Protein AF-A0A5J4PMI1-F1 (afdb_monomer_lite)

Secondary structure (DSSP, 8-state):
-PPPPEEEEEETTEEEEEEEETTS--TTS-EEEEEEEEETTEEEEEEEEEEE-HHHHHHGGG---HHHHHHHHHHHHHHHHHHHHHHHHHHTT----

pLDDT: mean 95.63, std 4.28, range [62.44, 98.56]

Structure (mmCIF, N/CA/C/O backbone):
data_AF-A0A5J4PMI1-F1
#
_entry.id   AF-A0A5J4PMI1-F1
#
loop_
_atom_site.group_PDB
_atom_site.id
_atom_site.type_symbol
_atom_site.label_atom_id
_atom_site.label_alt_id
_atom_site.label_comp_id
_atom_site.label_asym_id
_atom_site.label_entity_id
_atom_site.label_seq_id
_atom_site.pdbx_PDB_ins_code
_atom_site.Cartn_x
_atom_site.Cartn_y
_atom_site.Cartn_z
_atom_site.occupancy
_atom_site.B_iso_or_equiv
_atom_site.auth_seq_id
_atom_site.auth_comp_id
_atom_site.auth_asym_id
_atom_site.auth_atom_id
_atom_site.pdbx_PDB_model_num
ATOM 1 N N . MET A 1 1 ? -20.081 -2.911 -1.500 1.00 62.44 1 MET A N 1
ATOM 2 C CA . MET A 1 1 ? -19.404 -1.746 -0.891 1.00 62.44 1 MET A CA 1
ATOM 3 C C . MET A 1 1 ? -17.993 -1.657 -1.460 1.00 62.44 1 MET A C 1
ATOM 5 O O . MET A 1 1 ? -17.326 -2.681 -1.520 1.00 62.44 1 MET A O 1
ATOM 9 N N . LYS A 1 2 ? -17.562 -0.487 -1.944 1.00 78.12 2 LYS A N 1
ATOM 10 C CA . LYS A 1 2 ? -16.219 -0.294 -2.512 1.00 78.12 2 LYS A CA 1
ATOM 11 C C . LYS A 1 2 ? -15.300 0.269 -1.429 1.00 78.12 2 LYS A C 1
ATOM 13 O O . LYS A 1 2 ? -15.625 1.297 -0.845 1.00 78.12 2 LYS A O 1
ATOM 18 N N . LEU A 1 3 ? -14.191 -0.413 -1.145 1.00 90.62 3 LEU A N 1
ATOM 19 C CA . LEU A 1 3 ? -13.170 0.092 -0.228 1.00 90.62 3 LEU A CA 1
ATOM 20 C C . LEU A 1 3 ? -12.196 0.977 -0.995 1.00 90.62 3 LEU A C 1
ATOM 22 O O . LEU A 1 3 ? -11.585 0.540 -1.972 1.00 90.62 3 LEU A O 1
ATOM 26 N N . GLU A 1 4 ? -12.070 2.221 -0.550 1.00 93.50 4 GLU A N 1
ATOM 27 C CA . GLU A 1 4 ? -11.137 3.167 -1.146 1.00 93.50 4 GLU A CA 1
ATOM 28 C C . GLU A 1 4 ? -9.698 2.822 -0.761 1.00 93.50 4 GLU A C 1
ATOM 30 O O . GLU A 1 4 ? -9.411 2.387 0.357 1.00 93.50 4 GLU A O 1
ATOM 35 N N . CYS A 1 5 ? -8.791 2.992 -1.721 1.00 95.38 5 CYS A N 1
ATOM 36 C CA . CYS A 1 5 ? -7.360 2.824 -1.496 1.00 95.38 5 CYS A CA 1
ATOM 37 C C . CYS A 1 5 ? -6.780 4.112 -0.899 1.00 95.38 5 CYS A C 1
ATOM 39 O O . CYS A 1 5 ? -7.210 5.211 -1.255 1.00 95.38 5 CYS A O 1
ATOM 41 N N . ILE A 1 6 ? -5.744 3.994 -0.074 1.00 95.44 6 ILE A N 1
ATOM 42 C CA . ILE A 1 6 ? -5.029 5.144 0.504 1.00 95.44 6 ILE A CA 1
ATOM 43 C C . ILE A 1 6 ? -3.577 5.175 0.016 1.00 95.44 6 ILE A C 1
ATOM 45 O O . ILE A 1 6 ? -3.141 4.272 -0.700 1.00 95.44 6 ILE A O 1
ATOM 49 N N . ASN A 1 7 ? -2.825 6.213 0.398 1.00 95.75 7 ASN A N 1
ATOM 50 C CA . ASN A 1 7 ? -1.408 6.379 0.044 1.00 95.75 7 ASN A CA 1
ATOM 51 C C . ASN A 1 7 ? -1.150 6.239 -1.467 1.00 95.75 7 ASN A C 1
ATOM 53 O O . ASN A 1 7 ? -0.155 5.652 -1.891 1.00 95.75 7 ASN A O 1
ATOM 57 N N . GLN A 1 8 ? -2.082 6.739 -2.281 1.00 97.69 8 GLN A N 1
ATOM 58 C CA . GLN A 1 8 ? -2.021 6.606 -3.730 1.00 97.69 8 GLN A CA 1
ATOM 59 C C . GLN A 1 8 ? -0.880 7.470 -4.275 1.00 97.69 8 GLN A C 1
ATOM 61 O O . GLN A 1 8 ? -0.872 8.687 -4.096 1.00 97.69 8 GLN A O 1
ATOM 66 N N . LYS A 1 9 ? 0.094 6.829 -4.921 1.00 97.75 9 LYS A N 1
ATOM 67 C CA . LYS A 1 9 ? 1.270 7.468 -5.523 1.00 97.75 9 LYS A CA 1
ATOM 68 C C . LYS A 1 9 ? 1.529 6.877 -6.904 1.00 97.75 9 LYS A C 1
ATOM 70 O O . LYS A 1 9 ? 1.124 5.750 -7.200 1.00 97.75 9 LYS A O 1
ATOM 75 N N . GLN A 1 10 ? 2.227 7.627 -7.746 1.00 97.62 10 GLN A N 1
ATOM 76 C CA . GLN A 1 10 ? 2.600 7.188 -9.085 1.00 97.62 10 GLN A CA 1
ATOM 77 C C . GLN A 1 10 ? 4.011 7.664 -9.425 1.00 97.62 10 GLN A C 1
ATOM 79 O O . GLN A 1 10 ? 4.392 8.784 -9.086 1.00 97.62 10 GLN A O 1
ATOM 84 N N . LYS A 1 11 ? 4.765 6.808 -10.114 1.00 97.81 11 LYS A N 1
ATOM 85 C CA . LYS A 1 11 ? 5.996 7.160 -10.820 1.00 97.81 11 LYS A CA 1
ATOM 86 C C . LYS A 1 11 ? 5.928 6.520 -12.201 1.00 97.81 11 LYS A C 1
ATOM 88 O O . LYS A 1 11 ? 5.773 5.308 -12.309 1.00 97.81 11 LYS A O 1
ATOM 93 N N . ASP A 1 12 ? 5.990 7.345 -13.241 1.00 96.31 12 ASP A N 1
ATOM 94 C CA . ASP A 1 12 ? 5.874 6.929 -14.641 1.00 96.31 12 ASP A CA 1
ATOM 95 C C . ASP A 1 12 ? 4.596 6.091 -14.870 1.00 96.31 12 ASP A C 1
ATOM 97 O O . ASP A 1 12 ? 3.491 6.581 -14.617 1.00 96.31 12 ASP A O 1
ATOM 101 N N . ASN A 1 13 ? 4.714 4.831 -15.297 1.00 95.81 13 ASN A N 1
ATOM 102 C CA . ASN A 1 13 ? 3.591 3.900 -15.474 1.00 95.81 13 ASN A CA 1
ATOM 103 C C . ASN A 1 13 ? 3.337 2.980 -14.256 1.00 95.81 13 ASN A C 1
ATOM 105 O O . ASN A 1 13 ? 2.476 2.095 -14.327 1.00 95.81 13 ASN A O 1
ATOM 109 N N . VAL A 1 14 ? 4.052 3.189 -13.144 1.00 98.25 14 VAL A N 1
ATOM 110 C CA . VAL A 1 14 ? 3.942 2.405 -11.908 1.00 98.25 14 VAL A CA 1
ATOM 111 C C . VAL A 1 14 ? 3.058 3.122 -10.895 1.00 98.25 14 VAL A C 1
ATOM 113 O O . VAL A 1 14 ? 3.355 4.230 -10.447 1.00 98.25 14 VAL A O 1
ATOM 116 N N . ARG A 1 15 ? 1.959 2.474 -10.499 1.00 98.25 15 ARG A N 1
ATOM 117 C CA . ARG A 1 15 ? 1.015 2.975 -9.489 1.00 98.25 15 ARG A CA 1
ATOM 118 C C . ARG A 1 15 ? 1.166 2.206 -8.188 1.00 98.25 15 ARG A C 1
ATOM 120 O O . ARG A 1 15 ? 1.245 0.978 -8.205 1.00 98.25 15 ARG A O 1
ATOM 127 N N . ILE A 1 16 ? 1.139 2.918 -7.071 1.00 98.38 16 ILE A N 1
ATOM 128 C CA . ILE A 1 16 ? 1.248 2.359 -5.725 1.00 98.38 16 ILE A CA 1
ATOM 129 C C . ILE A 1 16 ? 0.045 2.811 -4.908 1.00 98.38 16 ILE A C 1
ATOM 131 O O . ILE A 1 16 ? -0.354 3.970 -4.986 1.00 98.38 16 ILE A O 1
ATOM 135 N N . ALA A 1 17 ? -0.549 1.898 -4.147 1.00 98.25 17 ALA A N 1
ATOM 136 C CA . ALA A 1 17 ? -1.623 2.224 -3.218 1.00 98.25 17 ALA A CA 1
ATOM 137 C C . ALA A 1 17 ? -1.661 1.224 -2.061 1.00 98.25 17 ALA A C 1
ATOM 139 O O . ALA A 1 17 ? -1.473 0.026 -2.278 1.00 98.25 17 ALA A O 1
ATOM 140 N N . SER A 1 18 ? -1.961 1.686 -0.852 1.00 98.06 18 SER A N 1
ATOM 141 C CA . SER A 1 18 ? -2.282 0.799 0.265 1.00 98.06 18 SER A CA 1
ATOM 142 C C . SER A 1 18 ? -3.754 0.386 0.184 1.00 98.06 18 SER A C 1
ATOM 144 O O . SER A 1 18 ? -4.635 1.217 -0.057 1.00 98.06 18 SER A O 1
ATOM 146 N N . ILE A 1 19 ? -4.016 -0.904 0.379 1.00 97.62 19 ILE A N 1
ATOM 147 C CA . ILE A 1 19 ? -5.342 -1.516 0.298 1.00 97.62 19 ILE A CA 1
ATOM 148 C C . ILE A 1 19 ? -5.606 -2.397 1.517 1.00 97.62 19 ILE A C 1
ATOM 150 O O . ILE A 1 19 ? -4.673 -2.985 2.064 1.00 97.62 19 ILE A O 1
ATOM 154 N N . LEU A 1 20 ? -6.878 -2.554 1.875 1.00 97.38 20 LEU A N 1
ATOM 155 C CA . LEU A 1 20 ? -7.322 -3.614 2.773 1.00 97.38 20 LEU A CA 1
ATOM 156 C C . LEU A 1 20 ? -7.624 -4.879 1.961 1.00 97.38 20 LEU A C 1
ATOM 158 O O . LEU A 1 20 ? -8.480 -4.870 1.072 1.00 97.38 20 LEU A O 1
ATOM 162 N N . ASP A 1 21 ? -6.917 -5.968 2.245 1.00 95.88 21 ASP A N 1
ATOM 163 C CA . ASP A 1 21 ? -7.116 -7.256 1.587 1.00 95.88 21 ASP A CA 1
ATOM 164 C C . ASP A 1 21 ? -8.265 -8.033 2.242 1.00 95.88 21 ASP A C 1
ATOM 166 O O . ASP A 1 21 ? -8.067 -8.829 3.157 1.00 95.88 21 ASP A O 1
ATOM 170 N N . VAL A 1 22 ? -9.481 -7.810 1.741 1.00 9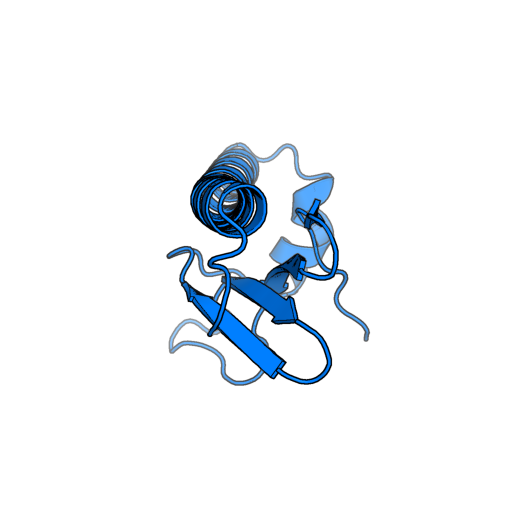5.69 22 VAL A N 1
ATOM 171 C CA . VAL A 1 22 ? -10.713 -8.408 2.286 1.00 95.69 22 VAL A CA 1
ATOM 172 C C . VAL A 1 22 ? -11.037 -9.809 1.765 1.00 95.69 22 VAL A C 1
ATOM 174 O O . VAL A 1 22 ? -12.158 -10.288 1.905 1.00 95.69 22 VAL A O 1
ATOM 177 N N . ARG A 1 23 ? -10.076 -10.491 1.130 1.00 93.56 23 ARG A N 1
ATOM 178 C CA . ARG A 1 23 ? -10.318 -11.823 0.550 1.00 93.56 23 ARG A CA 1
ATOM 179 C C . ARG A 1 23 ? -10.470 -12.911 1.607 1.00 93.56 23 ARG A C 1
ATOM 181 O O . ARG A 1 23 ? -11.228 -13.853 1.394 1.00 93.56 23 ARG A O 1
ATOM 188 N N . ARG A 1 24 ? -9.699 -12.829 2.694 1.00 93.12 24 ARG A N 1
ATOM 189 C CA . ARG A 1 24 ? -9.718 -13.793 3.801 1.00 93.12 24 ARG A CA 1
ATOM 190 C C . ARG A 1 24 ? -9.443 -13.056 5.111 1.00 93.12 24 ARG A C 1
ATOM 192 O O . ARG A 1 24 ? -8.403 -12.399 5.184 1.00 93.12 24 ARG A O 1
ATOM 199 N N . PRO A 1 25 ? -10.331 -13.153 6.112 1.00 96.25 25 PRO A N 1
ATOM 200 C CA . PRO A 1 25 ? -10.045 -12.615 7.429 1.00 96.25 25 PRO A CA 1
ATOM 201 C C . PRO A 1 25 ? -8.985 -13.466 8.139 1.00 96.25 25 PRO A C 1
ATOM 203 O O . PRO A 1 25 ? -8.804 -14.649 7.833 1.00 96.25 25 PRO A O 1
ATOM 206 N N . THR A 1 26 ? -8.299 -12.867 9.104 1.00 94.44 26 THR A N 1
ATOM 207 C CA . THR A 1 26 ? -7.454 -13.585 10.060 1.00 94.44 26 THR A CA 1
ATOM 208 C C . THR A 1 26 ? -8.319 -14.297 11.098 1.00 94.44 26 THR A C 1
ATOM 210 O O . THR A 1 26 ? -9.536 -14.109 11.150 1.00 94.44 26 THR A O 1
ATOM 213 N N . TYR A 1 27 ? -7.705 -15.119 11.954 1.00 93.88 27 TYR A N 1
ATOM 214 C CA . TYR A 1 27 ? -8.428 -15.803 13.036 1.00 93.88 27 TYR A CA 1
ATOM 215 C C . TYR A 1 27 ? -9.168 -14.823 13.967 1.00 93.88 27 TYR A C 1
ATOM 217 O O . TYR A 1 27 ? -10.195 -15.165 14.542 1.00 93.88 27 TYR A O 1
ATOM 225 N N . GLN A 1 28 ? -8.679 -13.585 14.071 1.00 93.81 28 GLN A N 1
ATOM 226 C CA . GLN A 1 28 ? -9.278 -12.517 14.875 1.00 93.81 28 GLN A CA 1
ATOM 227 C C . GLN A 1 28 ? -10.388 -11.745 14.135 1.00 93.81 28 GLN A C 1
ATOM 229 O O . GLN A 1 28 ? -10.927 -10.783 14.675 1.00 93.81 28 GLN A O 1
ATOM 234 N N . GLY A 1 29 ? -10.729 -12.127 12.899 1.00 95.44 29 GLY A N 1
ATOM 235 C CA . GLY A 1 29 ? -11.722 -11.423 12.080 1.00 95.44 29 GLY A CA 1
ATOM 236 C C . GLY A 1 29 ? -11.211 -10.130 11.432 1.00 95.44 29 GLY A C 1
ATOM 237 O O . GLY A 1 29 ? -12.008 -9.371 10.882 1.00 95.44 29 GLY A O 1
ATOM 238 N N . LEU A 1 30 ? -9.900 -9.872 11.482 1.00 96.88 30 LEU A N 1
ATOM 239 C CA . LEU A 1 30 ? -9.264 -8.694 10.886 1.00 96.88 30 LEU A CA 1
ATOM 240 C C . LEU A 1 30 ? -8.808 -8.972 9.452 1.00 96.88 30 LEU A C 1
ATOM 242 O O . LEU A 1 30 ? -8.745 -10.118 9.011 1.00 96.88 30 LEU A O 1
ATOM 246 N N . TYR A 1 31 ? -8.460 -7.919 8.719 1.00 97.25 31 TYR A N 1
ATOM 247 C CA . TYR A 1 31 ? -7.965 -8.013 7.350 1.00 97.25 31 TYR A CA 1
ATOM 248 C C . TYR A 1 31 ? -6.593 -7.362 7.217 1.00 97.25 31 TYR A C 1
ATOM 250 O O . TYR A 1 31 ? -6.315 -6.321 7.813 1.00 97.25 31 TYR 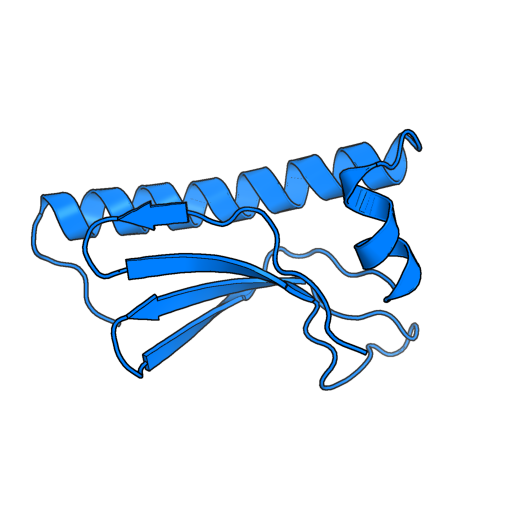A O 1
ATOM 258 N N . ILE A 1 32 ? -5.738 -7.972 6.398 1.00 96.62 32 ILE A N 1
ATOM 259 C CA . ILE A 1 32 ? -4.353 -7.534 6.207 1.00 96.62 32 ILE A CA 1
ATOM 260 C C . ILE A 1 32 ? -4.321 -6.293 5.315 1.00 96.62 32 ILE A C 1
ATOM 262 O O . ILE A 1 32 ? -4.903 -6.276 4.227 1.00 96.62 32 ILE A O 1
ATOM 266 N N . VAL A 1 33 ? -3.561 -5.279 5.719 1.00 97.50 33 VAL A N 1
ATOM 267 C CA . VAL A 1 33 ? -3.235 -4.138 4.863 1.00 97.50 33 VAL A CA 1
ATOM 268 C C . VAL A 1 33 ? -2.026 -4.479 3.989 1.00 97.50 33 VAL A C 1
ATOM 270 O O . VAL A 1 33 ? -1.013 -5.017 4.444 1.00 97.50 33 VAL A O 1
ATOM 273 N N . ARG A 1 34 ? -2.131 -4.184 2.690 1.00 97.94 34 ARG A N 1
ATOM 274 C CA . ARG A 1 34 ? -1.064 -4.426 1.711 1.00 97.94 34 ARG A CA 1
ATOM 275 C C . ARG A 1 34 ? -0.777 -3.185 0.891 1.00 97.94 34 ARG A C 1
ATOM 277 O O . ARG A 1 34 ? -1.694 -2.486 0.471 1.00 97.94 34 ARG A O 1
ATOM 284 N N . THR A 1 35 ? 0.488 -2.973 0.560 1.00 98.31 35 THR A N 1
ATOM 285 C CA . THR A 1 35 ? 0.878 -2.024 -0.483 1.00 98.31 35 THR A CA 1
ATOM 286 C C . THR A 1 35 ? 0.836 -2.737 -1.829 1.00 98.31 35 THR A C 1
ATOM 288 O O . THR A 1 35 ? 1.609 -3.660 -2.087 1.00 98.31 35 THR A O 1
ATOM 291 N N . ARG A 1 36 ? -0.091 -2.330 -2.695 1.00 98.25 36 ARG A N 1
ATOM 292 C CA . ARG A 1 36 ? -0.218 -2.816 -4.068 1.00 98.25 36 ARG A CA 1
ATOM 293 C C . ARG A 1 36 ? 0.633 -1.958 -4.996 1.00 98.25 36 ARG A C 1
ATOM 295 O O . ARG A 1 36 ? 0.406 -0.755 -5.083 1.00 98.25 36 ARG A O 1
ATOM 302 N N . VAL A 1 37 ? 1.527 -2.590 -5.749 1.00 98.56 37 VAL A N 1
ATOM 303 C CA . VAL A 1 37 ? 2.264 -1.992 -6.870 1.00 98.56 37 VAL A CA 1
ATOM 304 C C . VAL A 1 37 ? 1.665 -2.522 -8.170 1.00 98.56 37 VAL A C 1
ATOM 306 O O . VAL A 1 37 ? 1.441 -3.723 -8.306 1.00 98.56 37 VAL A O 1
ATOM 309 N N . THR A 1 38 ? 1.347 -1.638 -9.113 1.00 98.38 38 THR A N 1
ATOM 310 C CA . THR A 1 38 ? 0.676 -1.962 -10.381 1.00 98.38 38 THR A CA 1
ATOM 311 C C . THR A 1 38 ? 1.441 -1.371 -11.557 1.00 98.38 38 THR A C 1
ATOM 313 O O . THR A 1 38 ? 1.629 -0.157 -11.598 1.00 98.38 38 THR A O 1
ATOM 316 N N . VAL A 1 39 ? 1.798 -2.209 -12.534 1.00 97.31 39 VAL A N 1
ATOM 317 C CA . VAL A 1 39 ? 2.404 -1.796 -13.814 1.00 97.31 39 VAL A CA 1
ATOM 318 C C . VAL A 1 39 ? 1.677 -2.497 -14.950 1.00 97.31 39 VAL A C 1
ATOM 320 O O . VAL A 1 39 ? 1.648 -3.726 -15.021 1.00 97.31 39 VAL A O 1
ATOM 323 N N . GLY A 1 40 ? 1.034 -1.718 -15.821 1.00 94.31 40 GLY A N 1
ATOM 324 C CA . GLY A 1 40 ? 0.142 -2.266 -16.844 1.00 94.31 40 GLY A CA 1
ATOM 325 C C . GLY A 1 40 ? -0.949 -3.150 -16.225 1.00 94.31 40 GLY A C 1
ATOM 326 O O . GLY A 1 40 ? -1.733 -2.686 -15.394 1.00 94.31 40 GLY A O 1
ATOM 327 N N . LYS A 1 41 ? -0.983 -4.428 -16.627 1.00 94.50 41 LYS A N 1
ATOM 328 C CA . LYS A 1 41 ? -1.912 -5.452 -16.107 1.00 94.50 41 LYS A CA 1
ATOM 329 C C . LYS A 1 41 ? -1.366 -6.223 -14.899 1.00 94.50 41 LYS A C 1
ATOM 331 O O . LYS A 1 41 ? -2.125 -6.938 -14.252 1.00 94.50 41 LYS A O 1
ATOM 336 N N . ALA A 1 42 ? -0.074 -6.103 -14.600 1.00 97.56 42 ALA A N 1
ATOM 337 C CA . ALA A 1 42 ? 0.562 -6.857 -13.532 1.00 97.56 42 ALA A CA 1
ATOM 338 C C . ALA A 1 42 ? 0.433 -6.128 -12.186 1.00 97.56 42 ALA A C 1
ATOM 340 O O . ALA A 1 42 ? 0.477 -4.895 -12.109 1.00 97.56 42 ALA A O 1
ATOM 341 N N . GLN A 1 43 ? 0.265 -6.907 -11.118 1.00 97.56 43 GLN A N 1
ATOM 342 C CA . GLN A 1 43 ? 0.106 -6.412 -9.755 1.00 97.56 43 GLN A CA 1
ATOM 343 C C . GLN A 1 43 ? 0.929 -7.267 -8.793 1.00 97.56 43 GLN A C 1
ATOM 345 O O . GLN A 1 43 ? 0.808 -8.493 -8.799 1.00 97.56 43 GLN A O 1
ATOM 350 N N . LYS A 1 44 ? 1.711 -6.620 -7.926 1.00 98.06 44 LYS A N 1
A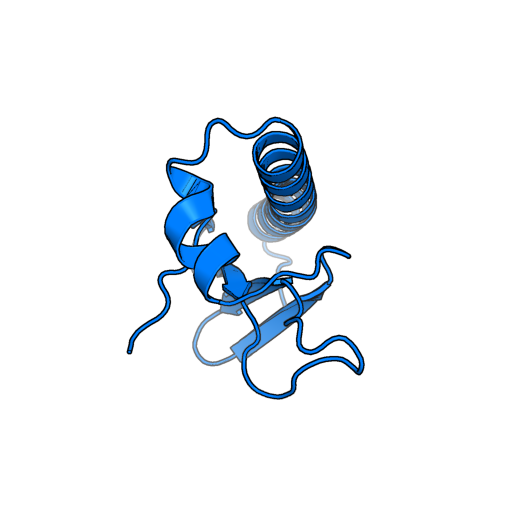TOM 351 C CA . LYS A 1 44 ? 2.353 -7.254 -6.769 1.00 98.06 44 LYS A CA 1
ATOM 352 C C . LYS A 1 44 ? 1.883 -6.597 -5.479 1.00 98.06 44 LYS A C 1
ATOM 354 O O . LYS A 1 44 ? 1.552 -5.413 -5.451 1.00 98.06 44 LYS A O 1
ATOM 359 N N . TYR A 1 45 ? 1.824 -7.395 -4.421 1.00 97.62 45 TYR A N 1
ATOM 360 C CA . TYR A 1 45 ? 1.302 -6.995 -3.122 1.00 97.62 45 TYR A CA 1
ATOM 361 C C . TYR A 1 45 ? 2.361 -7.242 -2.061 1.00 97.62 45 TYR A C 1
ATOM 363 O O . TYR A 1 45 ? 2.810 -8.375 -1.900 1.00 97.62 45 TYR A O 1
ATOM 371 N N . TYR A 1 46 ? 2.711 -6.198 -1.325 1.00 96.81 46 TYR A N 1
ATOM 372 C CA . TYR A 1 46 ? 3.728 -6.239 -0.286 1.00 96.81 46 TYR A CA 1
ATOM 373 C C . TYR A 1 46 ? 3.072 -6.037 1.085 1.00 96.81 46 TYR A C 1
ATOM 375 O O . TYR A 1 46 ? 2.150 -5.219 1.197 1.00 96.81 46 TYR A O 1
ATOM 383 N N . PRO A 1 47 ? 3.493 -6.788 2.114 1.00 91.81 47 PRO A N 1
ATOM 384 C CA . PRO A 1 47 ? 2.913 -6.685 3.446 1.00 91.81 47 PRO A CA 1
ATOM 385 C C . PRO A 1 47 ? 3.282 -5.350 4.102 1.00 91.81 47 PRO A C 1
ATOM 387 O O . PRO A 1 47 ? 4.403 -4.872 3.942 1.00 91.81 47 PRO A O 1
ATOM 390 N N . THR A 1 48 ? 2.356 -4.766 4.865 1.00 94.75 48 THR A N 1
ATOM 391 C CA . THR A 1 48 ? 2.657 -3.625 5.754 1.00 94.75 48 THR A CA 1
ATOM 392 C C . THR A 1 48 ? 2.767 -4.040 7.223 1.00 94.75 48 THR A C 1
ATOM 394 O O . THR A 1 48 ? 3.107 -3.216 8.059 1.00 94.75 48 THR A O 1
ATOM 397 N N . GLY A 1 49 ? 2.440 -5.297 7.555 1.00 91.81 49 GLY A N 1
ATOM 398 C CA . GLY A 1 49 ? 2.385 -5.796 8.936 1.00 91.81 49 GLY A CA 1
ATOM 399 C C . GLY A 1 49 ? 1.176 -5.307 9.744 1.00 91.81 49 GLY A C 1
ATOM 400 O O . GLY A 1 49 ? 1.053 -5.660 10.909 1.00 91.81 49 GLY A O 1
ATOM 401 N N . ALA A 1 50 ? 0.283 -4.519 9.138 1.00 95.00 50 ALA A N 1
ATOM 402 C CA . ALA A 1 50 ? -0.920 -4.020 9.792 1.00 95.00 50 ALA A CA 1
ATOM 403 C C . ALA A 1 50 ? -2.132 -4.896 9.459 1.00 95.00 50 ALA A C 1
ATOM 405 O O . ALA A 1 50 ? -2.331 -5.295 8.307 1.00 95.00 50 ALA A O 1
ATOM 406 N N . GLU A 1 51 ? -2.970 -5.126 10.463 1.00 95.69 51 GLU A N 1
ATOM 407 C CA . GLU A 1 51 ? -4.274 -5.769 10.344 1.00 95.69 51 GLU A CA 1
ATOM 408 C C . GLU A 1 51 ? -5.327 -4.852 10.961 1.00 95.69 51 GLU A C 1
ATOM 410 O O . GLU A 1 51 ? -5.064 -4.207 11.975 1.00 95.69 51 GLU A O 1
ATOM 415 N N . MET A 1 52 ? -6.503 -4.760 10.343 1.00 95.88 52 MET A N 1
ATOM 416 C CA . MET A 1 52 ? -7.621 -3.994 10.896 1.00 95.88 52 MET A CA 1
ATOM 417 C C . MET A 1 52 ? -8.962 -4.461 10.341 1.00 95.88 52 MET A C 1
ATOM 419 O O . MET A 1 52 ? -9.037 -5.157 9.324 1.00 95.88 52 MET A O 1
ATOM 423 N N . SER A 1 53 ? -10.035 -4.064 11.013 1.00 96.50 53 SER A N 1
ATOM 424 C CA . SER A 1 53 ? -11.398 -4.271 10.533 1.00 96.50 53 SER A CA 1
ATOM 425 C C . SER A 1 53 ? -11.729 -3.366 9.339 1.00 96.50 53 SER A C 1
ATOM 427 O O . SER A 1 53 ? -11.068 -2.359 9.064 1.00 96.50 53 SER A O 1
ATOM 429 N N . VAL A 1 54 ? -12.803 -3.712 8.627 1.00 96.44 54 VAL A N 1
ATOM 430 C CA . VAL A 1 54 ? -13.338 -2.883 7.537 1.00 96.44 54 VAL A CA 1
ATOM 431 C C . VAL A 1 54 ? -13.763 -1.501 8.050 1.00 96.44 54 VAL A C 1
ATOM 433 O O . VAL A 1 54 ? -13.466 -0.495 7.408 1.00 96.44 54 VAL A O 1
ATOM 436 N N . ASP A 1 55 ? -14.384 -1.434 9.226 1.00 95.25 55 ASP A N 1
ATOM 437 C CA . ASP A 1 55 ? -14.853 -0.174 9.812 1.00 95.25 55 ASP A CA 1
ATOM 438 C C . ASP A 1 55 ? -13.694 0.746 10.206 1.00 95.25 55 ASP A C 1
ATOM 440 O O . ASP A 1 55 ? -13.731 1.954 9.950 1.00 95.25 55 ASP A O 1
ATOM 444 N N . GLU A 1 56 ? -12.627 0.178 10.777 1.00 95.81 56 GLU A N 1
ATOM 445 C CA . GLU A 1 56 ? -11.385 0.903 11.046 1.00 95.81 56 GLU A CA 1
ATOM 446 C C . GLU A 1 56 ? -10.770 1.464 9.770 1.00 95.81 56 GLU A C 1
ATOM 448 O O . GLU A 1 56 ? -10.440 2.648 9.743 1.00 95.81 56 GLU A O 1
ATOM 453 N N . TRP A 1 57 ? -10.696 0.673 8.697 1.00 96.75 57 TRP A N 1
ATOM 454 C CA . TRP A 1 57 ? -10.165 1.133 7.413 1.00 96.75 57 TRP A CA 1
ATOM 455 C C . TRP A 1 57 ? -10.926 2.341 6.856 1.00 96.75 57 TRP A C 1
ATOM 457 O O . TRP A 1 57 ? -10.310 3.318 6.426 1.00 96.75 57 TRP A O 1
ATOM 467 N N . ILE A 1 58 ? -12.262 2.310 6.899 1.00 95.50 58 ILE A N 1
ATOM 468 C CA . ILE A 1 58 ? -13.109 3.408 6.403 1.00 95.50 58 ILE A CA 1
ATOM 469 C C . ILE A 1 58 ? -12.886 4.687 7.216 1.00 95.50 58 ILE A C 1
ATOM 471 O O . ILE A 1 58 ? -12.818 5.780 6.647 1.00 95.50 58 ILE A O 1
ATOM 475 N N . ARG A 1 59 ? -12.798 4.577 8.549 1.00 94.44 59 ARG A N 1
ATOM 476 C CA . ARG A 1 59 ? -12.701 5.748 9.438 1.00 94.44 59 ARG A CA 1
ATOM 477 C C . ARG A 1 59 ? -11.273 6.260 9.619 1.00 94.44 59 ARG A C 1
ATOM 479 O O . ARG A 1 59 ? -11.099 7.438 9.928 1.00 94.44 59 ARG A O 1
ATOM 486 N N . MET A 1 60 ? -10.256 5.422 9.406 1.00 94.19 60 MET A N 1
ATOM 487 C CA . MET A 1 60 ? -8.840 5.730 9.640 1.00 94.19 60 MET A CA 1
ATOM 488 C C . MET 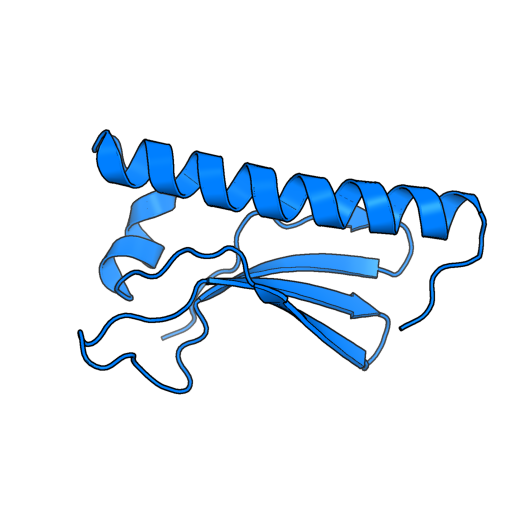A 1 60 ? -8.360 7.046 8.997 1.00 94.19 60 MET A C 1
ATOM 490 O O . MET A 1 60 ? -7.651 7.795 9.677 1.00 94.19 60 MET A O 1
ATOM 494 N N . PRO A 1 61 ? -8.745 7.422 7.758 1.00 90.81 61 PRO A N 1
ATOM 495 C CA . PRO A 1 61 ? -8.333 8.704 7.177 1.00 90.81 61 PRO A CA 1
ATOM 496 C C . PRO A 1 61 ? -8.742 9.928 8.011 1.00 90.81 61 PRO A C 1
ATOM 498 O O . PRO A 1 61 ? -8.041 10.934 8.006 1.00 90.81 61 PRO A O 1
ATOM 501 N N . LYS A 1 62 ? -9.849 9.838 8.760 1.00 92.75 62 LYS A N 1
ATOM 502 C CA . LYS A 1 62 ? -10.389 10.922 9.599 1.00 92.75 62 LYS A CA 1
ATOM 503 C C . LYS A 1 62 ? -10.252 10.653 11.100 1.00 92.75 62 LYS A C 1
ATOM 505 O O . LYS A 1 62 ? -10.646 11.493 11.908 1.00 92.75 62 LYS A O 1
ATOM 510 N N . ALA A 1 63 ? -9.716 9.495 11.480 1.00 92.94 63 ALA A N 1
ATOM 511 C CA . ALA A 1 63 ? -9.575 9.105 12.871 1.00 92.94 63 ALA A CA 1
ATOM 512 C C . ALA A 1 63 ? -8.624 10.055 13.615 1.00 92.94 63 ALA A C 1
ATOM 514 O O . ALA A 1 63 ? -7.583 10.463 13.088 1.00 92.94 63 ALA A O 1
ATOM 515 N N . LYS A 1 64 ? -9.012 10.387 14.850 1.00 93.94 64 LYS A N 1
ATOM 516 C CA . LYS A 1 64 ? -8.201 11.115 15.840 1.00 93.94 64 LYS A CA 1
ATOM 517 C C . LYS A 1 64 ? -7.733 10.216 16.986 1.00 93.94 64 LYS A C 1
ATOM 519 O O . LYS A 1 64 ? -6.959 10.663 17.822 1.00 93.94 64 LYS A O 1
ATOM 524 N N . ASP A 1 65 ? -8.228 8.981 17.020 1.00 95.06 65 ASP A N 1
ATOM 525 C CA . ASP A 1 65 ? -7.814 7.972 17.985 1.00 95.06 65 ASP A CA 1
ATOM 526 C C . ASP A 1 65 ? -6.297 7.723 17.863 1.00 95.06 65 ASP A C 1
ATOM 528 O O . ASP A 1 65 ? -5.836 7.433 16.753 1.00 95.06 65 ASP A O 1
ATOM 532 N N . PRO A 1 66 ? -5.513 7.856 18.950 1.00 95.00 66 PRO A N 1
ATOM 533 C CA . PRO A 1 66 ? -4.057 7.756 18.886 1.00 95.00 66 PRO A CA 1
ATOM 534 C C . PRO A 1 66 ? -3.557 6.439 18.290 1.00 95.00 66 PRO A C 1
ATOM 536 O O . PRO A 1 66 ? -2.599 6.455 17.519 1.00 95.00 66 PRO A O 1
ATOM 539 N N . GLN A 1 67 ? -4.222 5.319 18.591 1.00 93.56 67 GLN A N 1
ATOM 540 C CA . GLN A 1 67 ? -3.826 4.005 18.092 1.00 93.56 67 GLN A CA 1
ATOM 541 C C . GLN A 1 67 ? -4.013 3.920 16.573 1.00 93.56 67 GLN A C 1
ATOM 543 O O . GLN A 1 67 ? -3.069 3.587 15.859 1.00 93.56 67 GLN A O 1
ATOM 548 N N . LEU A 1 68 ? -5.178 4.319 16.049 1.00 94.31 68 LEU A N 1
ATOM 549 C CA . LEU A 1 68 ? -5.404 4.375 14.600 1.00 94.31 68 LEU A CA 1
ATOM 550 C C . LEU A 1 68 ? -4.519 5.397 13.884 1.00 94.31 68 LEU A C 1
ATOM 552 O O . LEU A 1 68 ? -4.131 5.174 12.736 1.00 94.31 68 LEU A O 1
ATOM 556 N N . VAL A 1 69 ? -4.206 6.524 14.528 1.00 96.06 69 VAL A N 1
ATOM 557 C CA . VAL A 1 69 ? -3.276 7.516 13.973 1.00 96.06 69 VAL A CA 1
ATOM 558 C C . VAL A 1 69 ? -1.882 6.912 13.826 1.00 96.06 69 VAL A C 1
ATOM 560 O O . VAL A 1 69 ? -1.250 7.108 12.787 1.00 96.06 69 VAL A O 1
ATOM 563 N N . GLU A 1 70 ? -1.426 6.152 14.819 1.00 95.75 70 GLU A N 1
ATOM 564 C CA . GLU A 1 70 ? -0.130 5.480 14.770 1.00 95.75 70 GLU A CA 1
ATOM 565 C C . GLU A 1 70 ? -0.111 4.362 13.722 1.00 95.75 70 GLU A C 1
ATOM 567 O O . GLU A 1 70 ? 0.793 4.305 12.888 1.00 95.75 70 GLU A O 1
ATOM 572 N N . THR A 1 71 ? -1.163 3.541 13.654 1.00 95.38 71 THR A N 1
ATOM 573 C CA . THR A 1 71 ? -1.309 2.537 12.591 1.00 95.38 71 THR A CA 1
ATOM 574 C C . THR A 1 71 ? -1.301 3.180 11.202 1.00 95.38 71 THR A C 1
ATOM 576 O O . THR A 1 71 ? -0.621 2.688 10.301 1.00 95.38 71 THR A O 1
ATOM 579 N N . ARG A 1 72 ? -1.985 4.318 11.019 1.00 95.62 72 ARG A N 1
ATOM 580 C CA . ARG A 1 72 ? -1.978 5.071 9.754 1.00 95.62 72 ARG A CA 1
ATOM 581 C C . ARG A 1 72 ? -0.569 5.526 9.370 1.00 95.62 72 ARG A C 1
ATOM 583 O O . ARG A 1 72 ? -0.185 5.354 8.215 1.00 95.62 72 ARG A O 1
ATOM 590 N N . ARG A 1 73 ? 0.202 6.066 10.322 1.00 96.06 73 ARG A N 1
ATOM 591 C CA . ARG A 1 73 ? 1.605 6.468 10.105 1.00 96.06 73 ARG A CA 1
ATOM 592 C C . ARG A 1 73 ? 2.485 5.278 9.742 1.00 96.06 73 ARG A C 1
ATOM 594 O O . ARG A 1 73 ? 3.284 5.378 8.817 1.00 96.06 73 ARG A O 1
ATOM 601 N N . SER A 1 74 ? 2.304 4.148 10.421 1.00 96.12 74 SER A N 1
ATOM 602 C CA . SER A 1 74 ? 3.033 2.911 10.133 1.00 96.12 74 SER A CA 1
ATOM 603 C C . SER A 1 74 ? 2.771 2.416 8.701 1.00 96.12 74 SER A C 1
ATOM 605 O O . SER A 1 74 ? 3.712 2.175 7.943 1.00 96.12 74 SER A O 1
ATOM 607 N N . ILE A 1 75 ? 1.502 2.382 8.271 1.00 97.06 75 ILE A N 1
ATOM 608 C CA . ILE A 1 75 ? 1.118 2.009 6.897 1.00 97.06 75 ILE A CA 1
ATOM 609 C C . ILE A 1 75 ? 1.706 2.987 5.870 1.00 97.06 75 ILE A C 1
ATOM 611 O O . ILE A 1 75 ? 2.200 2.564 4.820 1.00 97.06 75 ILE A O 1
ATOM 615 N N . GLU A 1 76 ? 1.663 4.291 6.153 1.00 96.75 76 GLU A N 1
ATOM 616 C CA . GLU A 1 76 ? 2.261 5.317 5.295 1.00 96.75 76 GLU A CA 1
ATOM 617 C C . GLU A 1 76 ? 3.777 5.131 5.164 1.00 96.75 76 GLU A C 1
ATOM 619 O O . GLU A 1 76 ? 4.297 5.154 4.045 1.00 96.75 76 GLU A O 1
ATOM 624 N N . ALA A 1 77 ? 4.474 4.855 6.269 1.00 97.19 77 ALA A N 1
ATOM 625 C CA . ALA A 1 77 ? 5.905 4.577 6.274 1.00 97.19 77 ALA A CA 1
ATOM 626 C C . ALA A 1 77 ? 6.244 3.331 5.436 1.00 97.19 77 ALA A C 1
ATOM 628 O O . ALA A 1 77 ? 7.113 3.401 4.563 1.00 97.19 77 ALA A O 1
ATOM 629 N N . SER A 1 78 ? 5.513 2.220 5.607 1.00 96.88 78 SER A N 1
ATOM 630 C CA . SER A 1 78 ? 5.692 1.021 4.770 1.00 96.88 78 SER A CA 1
ATOM 631 C C . SER A 1 78 ? 5.457 1.317 3.285 1.00 96.88 78 SER A C 1
ATOM 633 O O . SER A 1 78 ? 6.224 0.882 2.424 1.00 96.88 78 SER A O 1
ATOM 635 N N . SER A 1 79 ? 4.413 2.088 2.964 1.00 97.62 79 SER A N 1
ATOM 636 C CA . SER A 1 79 ? 4.135 2.503 1.587 1.00 97.62 79 SER A CA 1
ATOM 637 C C . SER A 1 79 ? 5.232 3.410 1.023 1.00 97.62 79 SER A C 1
ATOM 639 O O . SER A 1 79 ? 5.513 3.334 -0.175 1.00 97.62 79 SER A O 1
ATOM 641 N N . GLN A 1 80 ? 5.844 4.266 1.847 1.00 98.12 80 GLN A N 1
ATOM 642 C CA . GLN A 1 80 ? 6.911 5.174 1.432 1.00 98.12 80 GLN A CA 1
ATOM 643 C C . GLN A 1 80 ? 8.204 4.425 1.103 1.00 98.12 80 GLN A C 1
ATOM 645 O O . GLN A 1 80 ? 8.843 4.756 0.108 1.00 98.12 80 GLN A O 1
ATOM 650 N N . VAL A 1 81 ? 8.565 3.400 1.881 1.00 98.06 81 VAL A N 1
ATOM 651 C CA . VAL A 1 81 ? 9.735 2.549 1.597 1.00 98.06 81 VAL A CA 1
ATOM 652 C C . VAL A 1 81 ? 9.610 1.911 0.214 1.00 98.06 81 VAL A C 1
ATOM 654 O O . VAL A 1 81 ? 10.518 2.020 -0.609 1.00 98.06 81 VAL A O 1
ATOM 657 N N . ILE A 1 82 ? 8.449 1.320 -0.077 1.00 97.94 82 ILE A N 1
ATOM 658 C CA . ILE A 1 82 ? 8.179 0.706 -1.382 1.00 97.94 82 ILE A CA 1
ATOM 659 C C . ILE A 1 82 ? 8.195 1.765 -2.486 1.00 97.94 82 ILE A C 1
ATOM 661 O O . ILE A 1 82 ? 8.814 1.549 -3.524 1.00 97.94 82 ILE A O 1
ATOM 665 N N . PHE A 1 83 ? 7.566 2.923 -2.266 1.00 98.31 83 PHE A N 1
ATOM 666 C CA . PHE A 1 83 ? 7.575 4.006 -3.250 1.00 98.31 83 PHE A CA 1
ATOM 667 C C . PHE A 1 83 ? 8.984 4.512 -3.559 1.00 98.31 83 PHE A C 1
ATOM 669 O O . PHE A 1 83 ? 9.288 4.732 -4.725 1.00 98.31 83 PHE A O 1
ATOM 676 N N . ASN A 1 84 ? 9.858 4.645 -2.560 1.00 98.50 84 ASN A N 1
ATOM 677 C CA . ASN A 1 84 ? 11.245 5.055 -2.775 1.00 98.50 84 ASN A CA 1
ATOM 678 C C . ASN A 1 84 ? 12.018 4.029 -3.613 1.00 98.50 84 ASN A C 1
ATOM 680 O O . ASN A 1 84 ? 12.714 4.419 -4.546 1.00 98.50 84 ASN A O 1
ATOM 684 N N . ALA A 1 85 ? 11.844 2.732 -3.338 1.00 98.06 85 ALA A N 1
ATOM 685 C CA . ALA A 1 85 ? 12.470 1.671 -4.127 1.00 98.06 85 ALA A CA 1
ATOM 686 C C . ALA A 1 85 ? 11.968 1.669 -5.582 1.00 98.06 85 ALA 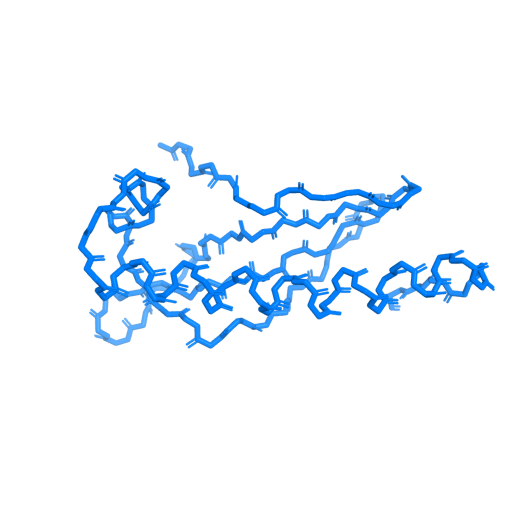A C 1
ATOM 688 O O . ALA A 1 85 ? 12.767 1.637 -6.515 1.00 98.06 85 ALA A O 1
ATOM 689 N N . VAL A 1 86 ? 10.648 1.776 -5.786 1.00 98.19 86 VAL A N 1
ATOM 690 C CA . VAL A 1 86 ? 10.059 1.920 -7.128 1.00 98.19 86 VAL A CA 1
ATOM 691 C C . VAL A 1 86 ? 10.616 3.153 -7.830 1.00 98.19 86 VAL A C 1
ATOM 693 O O . VAL A 1 86 ? 11.038 3.060 -8.977 1.00 98.19 86 VAL A O 1
ATOM 696 N N . LYS A 1 87 ? 10.648 4.297 -7.140 1.00 98.38 87 LYS A N 1
ATOM 697 C CA . LYS A 1 87 ? 11.139 5.560 -7.688 1.00 98.38 87 LYS A CA 1
ATOM 698 C C . LYS A 1 87 ? 12.578 5.426 -8.181 1.00 98.38 87 LYS A C 1
ATOM 700 O O . LYS A 1 87 ? 12.839 5.779 -9.327 1.00 98.38 87 LYS A O 1
ATOM 705 N N . GLN A 1 88 ? 13.459 4.859 -7.360 1.00 98.44 88 GLN A N 1
ATOM 706 C CA . GLN A 1 88 ? 14.860 4.633 -7.712 1.00 98.44 88 GLN A CA 1
ATOM 707 C C . GLN A 1 88 ? 15.002 3.701 -8.924 1.00 98.44 88 GLN A C 1
ATOM 709 O O . GLN A 1 88 ? 15.743 4.002 -9.855 1.00 98.44 88 GLN A O 1
ATOM 714 N N . LEU A 1 89 ? 14.264 2.588 -8.955 1.00 98.19 89 LEU A N 1
ATOM 715 C CA . LEU A 1 89 ? 14.297 1.652 -10.084 1.00 98.19 89 LEU A CA 1
ATOM 716 C C . LEU A 1 89 ? 13.775 2.284 -11.380 1.00 98.19 89 LEU A C 1
ATOM 718 O O . LEU A 1 89 ? 14.319 2.024 -12.450 1.00 98.19 89 LEU A O 1
ATOM 722 N N . CYS A 1 90 ? 12.744 3.125 -11.297 1.00 97.69 90 CYS A N 1
ATOM 723 C CA . CYS A 1 90 ? 12.232 3.873 -12.441 1.00 97.69 90 CYS A CA 1
ATOM 724 C C . CYS A 1 90 ? 13.245 4.910 -12.949 1.00 97.69 90 CYS A C 1
ATOM 726 O O . CYS A 1 90 ? 13.451 5.006 -14.153 1.00 97.69 90 CYS A O 1
ATOM 728 N N . GLU A 1 91 ? 13.915 5.649 -12.058 1.00 98.00 91 GLU A N 1
ATOM 729 C CA . GLU A 1 91 ? 14.969 6.613 -12.429 1.00 98.00 91 GLU A CA 1
ATOM 730 C C . GLU A 1 91 ? 16.149 5.944 -13.148 1.00 98.00 91 GLU A C 1
ATOM 732 O O . GLU A 1 91 ? 16.742 6.535 -14.047 1.00 98.00 91 GLU A O 1
ATOM 737 N N . LEU A 1 92 ? 16.443 4.690 -12.803 1.00 98.00 92 LEU A N 1
ATOM 738 C CA . LEU A 1 92 ? 17.470 3.871 -13.449 1.00 98.00 92 LEU A CA 1
ATOM 739 C C . LEU A 1 92 ? 16.974 3.136 -14.708 1.00 98.00 92 LEU A C 1
ATOM 741 O O . LEU A 1 92 ? 17.735 2.366 -15.289 1.00 98.00 92 LEU A O 1
ATOM 745 N N . ASN A 1 93 ? 15.714 3.325 -15.124 1.00 96.06 93 ASN A N 1
ATOM 746 C CA . ASN A 1 93 ? 15.054 2.544 -16.182 1.00 96.06 93 ASN A CA 1
ATOM 747 C C . ASN A 1 93 ? 15.144 1.016 -15.971 1.00 96.06 93 ASN A C 1
ATOM 749 O O . ASN A 1 93 ? 15.149 0.242 -16.926 1.00 96.06 93 ASN A O 1
ATOM 753 N N . ALA A 1 94 ? 15.211 0.580 -14.712 1.00 96.62 94 ALA A N 1
ATOM 754 C CA . ALA A 1 94 ? 15.430 -0.807 -14.305 1.00 96.62 94 ALA A CA 1
ATOM 755 C C . ALA A 1 94 ? 14.198 -1.440 -13.632 1.00 96.62 94 ALA A C 1
ATOM 757 O O . ALA A 1 94 ? 14.255 -2.584 -13.179 1.00 96.62 94 ALA A O 1
ATOM 758 N N . PHE A 1 95 ? 13.079 -0.713 -13.530 1.00 96.69 95 PHE A N 1
ATOM 759 C CA . PHE A 1 95 ? 11.876 -1.248 -12.900 1.00 96.69 95 PHE A CA 1
ATOM 760 C C . PHE A 1 95 ? 11.292 -2.416 -13.707 1.00 96.69 95 PHE A C 1
ATOM 762 O O . PHE A 1 95 ? 10.904 -2.275 -14.865 1.00 96.69 95 PHE A O 1
ATOM 769 N N . SER A 1 96 ? 11.144 -3.555 -13.039 1.00 93.06 96 SER A N 1
ATOM 770 C CA . SER A 1 96 ? 10.391 -4.720 -13.495 1.00 93.06 96 SER A CA 1
ATOM 771 C C . SER A 1 96 ? 9.838 -5.464 -12.277 1.00 93.06 96 SER A C 1
ATOM 773 O O . SER A 1 96 ? 10.192 -5.150 -11.137 1.00 93.06 96 SER A O 1
ATOM 775 N N . PHE A 1 97 ? 8.920 -6.404 -12.504 1.00 92.94 97 PHE A N 1
ATOM 776 C CA . PHE A 1 97 ? 8.403 -7.269 -11.447 1.00 92.94 97 PHE A CA 1
ATOM 777 C C . PHE A 1 97 ? 9.229 -8.532 -11.293 1.00 92.94 97 PHE A C 1
ATOM 779 O O . PHE A 1 97 ? 9.507 -9.182 -12.316 1.00 92.94 97 PHE A O 1
#

Foldseek 3Di:
DDQDWAPWDDDDQKIWTKDFDPPDADPVRWTFIWIWIDHDPDIDTHGLVDTGHPVLSVCLVVDPPPVSVVVVVSSNVSRVVVVVVQNVCVVVVNDDD

Radius of gyration: 14.01 Å; chains: 1; bounding box: 37×27×36 Å

Sequence (97 aa):
MKLECINQKQKDNVRIASILDVRRPTYQGLYIVRTRVTVGKAQKYYPTGAEMSVDEWIRMPKAKDPQLVETRRSIEASSQVIFNAVKQLCE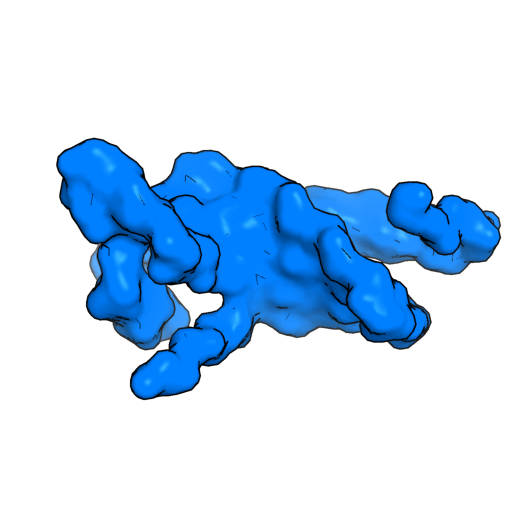LNAFSF

Organism: NCBI:txid433724